Protein AF-A0A5B7GWR9-F1 (afdb_monomer_lite)

Foldseek 3Di:
DDDDDDDDDDDDDDDDDPDDDDDDDDDDDDDDDDDCPDPDCPVPPPPPPKWKKKFFFDPPLQDPVVVQVVLCVQQNDADPPQWDDDPRIIIGIDPDPSSVVSQQVPDCDPPDRGVDMGTDD

Radius of gyration: 32.54 Å; chains: 1; bounding box: 82×23×80 Å

Sequence (121 aa):
MSSSGLSREEDSPPQGPPTAVSCSGSSSEGRISAGMDGLPFDEVRQIPPPRWFLAYYRNGRENFIHASQYLAKEIGTIPEGNLKKYGKEVLVRAKDITQARMLQHLPCSTDSMFETVKAHH

Structure (mmCIF, N/CA/C/O backbone):
data_AF-A0A5B7GWR9-F1
#
_entry.id   AF-A0A5B7GWR9-F1
#
loop_
_atom_site.group_PDB
_atom_site.id
_atom_site.type_symbol
_atom_site.label_atom_id
_atom_site.label_alt_id
_atom_site.label_comp_id
_atom_site.label_asym_id
_atom_site.label_entity_id
_atom_site.label_seq_id
_atom_site.pdbx_PDB_ins_code
_atom_site.Cartn_x
_atom_site.Cartn_y
_atom_site.Cartn_z
_atom_site.occupancy
_atom_site.B_iso_or_equiv
_atom_site.auth_seq_id
_atom_site.auth_comp_id
_atom_site.auth_asym_id
_atom_site.auth_atom_id
_atom_site.pdbx_PDB_model_num
ATOM 1 N N . MET A 1 1 ? -70.320 1.224 39.389 1.00 41.44 1 MET A N 1
ATOM 2 C CA . MET A 1 1 ? -69.768 0.435 40.515 1.00 41.44 1 MET A CA 1
ATOM 3 C C . MET A 1 1 ? -68.290 0.269 40.177 1.00 41.44 1 MET A C 1
ATOM 5 O O . MET A 1 1 ? -68.035 -0.162 39.066 1.00 41.44 1 MET A O 1
ATOM 9 N N . SER A 1 2 ? -67.288 0.749 40.911 1.00 48.62 2 SER A N 1
ATOM 10 C CA . SER A 1 2 ? -67.102 0.904 42.364 1.00 48.62 2 SER A CA 1
ATOM 11 C C . SER A 1 2 ? -65.961 1.928 42.620 1.00 48.62 2 SER A C 1
ATOM 13 O O . SER A 1 2 ? -65.035 1.987 41.819 1.00 48.62 2 SER A O 1
ATOM 15 N N . SER A 1 3 ? -66.151 2.918 43.510 1.00 51.56 3 SER A N 1
ATOM 16 C CA . SER A 1 3 ? -65.464 3.167 44.815 1.00 51.56 3 SER A CA 1
ATOM 17 C C . SER A 1 3 ? -63.919 3.118 44.802 1.00 51.56 3 SER A C 1
ATOM 19 O O . SER A 1 3 ? -63.359 2.061 44.543 1.00 51.56 3 SER A O 1
ATOM 21 N N . SER A 1 4 ? -63.193 4.238 44.951 1.00 53.03 4 SER A N 1
ATOM 22 C CA . SER A 1 4 ? -62.862 5.018 46.179 1.00 53.03 4 SER A CA 1
ATOM 23 C C . SER A 1 4 ? -61.723 4.431 47.027 1.00 53.03 4 SER A C 1
ATOM 25 O O . SER A 1 4 ? -61.823 3.290 47.459 1.00 53.03 4 SER A O 1
ATOM 27 N N . GLY A 1 5 ? -60.722 5.258 47.377 1.00 51.75 5 GLY A N 1
ATOM 28 C CA . GLY A 1 5 ? -59.879 5.025 48.563 1.00 51.75 5 GLY A CA 1
ATOM 29 C C . GLY A 1 5 ? -58.471 5.634 48.534 1.00 51.75 5 GLY A C 1
ATOM 30 O O . GLY A 1 5 ? -57.528 4.974 48.123 1.00 51.75 5 GLY A O 1
ATOM 31 N N . LEU A 1 6 ? -58.345 6.875 49.011 1.00 52.94 6 LEU A N 1
ATOM 32 C CA . LEU A 1 6 ? -57.104 7.556 49.421 1.00 52.94 6 LEU A CA 1
ATOM 33 C C . LEU A 1 6 ? -56.596 7.032 50.780 1.00 52.94 6 LEU A C 1
ATOM 35 O O . LEU A 1 6 ? -57.418 6.868 51.679 1.00 52.94 6 LEU A O 1
ATOM 39 N N . SER A 1 7 ? -55.271 6.963 50.991 1.00 54.22 7 SER A N 1
ATOM 40 C CA . SER A 1 7 ? -54.656 7.196 52.317 1.00 54.22 7 SER A CA 1
ATOM 41 C C . SER A 1 7 ? -53.149 7.549 52.261 1.00 54.22 7 SER A C 1
ATOM 43 O O . SER A 1 7 ? -52.345 6.771 51.754 1.00 54.22 7 SER A O 1
ATOM 45 N N . ARG A 1 8 ? -52.831 8.739 52.811 1.00 51.53 8 ARG A N 1
ATOM 46 C CA . ARG A 1 8 ? -51.599 9.233 53.503 1.00 51.53 8 ARG A CA 1
ATOM 47 C C . ARG A 1 8 ? -50.942 8.158 54.406 1.00 51.53 8 ARG A C 1
ATOM 49 O O . ARG A 1 8 ? -51.633 7.205 54.734 1.00 51.53 8 ARG A O 1
ATOM 56 N N . GLU A 1 9 ? -49.736 8.239 54.979 1.00 43.59 9 GLU A N 1
ATOM 57 C CA . GLU A 1 9 ? -48.576 9.155 55.088 1.00 43.59 9 GLU A CA 1
ATOM 58 C C . GLU A 1 9 ? -47.591 8.469 56.085 1.00 43.59 9 GLU A C 1
ATOM 60 O O . GLU A 1 9 ? -48.066 7.718 56.930 1.00 43.59 9 GLU A O 1
ATOM 65 N N . GLU A 1 10 ? -46.286 8.787 55.995 1.00 41.47 10 GLU A N 1
ATOM 66 C CA . GLU A 1 10 ? -45.209 8.694 57.025 1.00 41.47 10 GLU A CA 1
ATOM 67 C C . GLU A 1 10 ? -44.780 7.332 57.614 1.00 41.47 10 GLU A C 1
ATOM 69 O O . GLU A 1 10 ? -45.590 6.506 58.019 1.00 41.47 10 GLU A O 1
ATOM 74 N N . ASP A 1 11 ? -43.455 7.131 57.718 1.00 46.72 11 ASP A N 1
ATOM 75 C CA . ASP A 1 11 ? -42.705 7.242 58.995 1.00 46.72 11 ASP A CA 1
ATOM 76 C C . ASP A 1 11 ? -41.339 6.505 58.898 1.00 46.72 11 ASP A C 1
ATOM 78 O O . ASP A 1 11 ? -41.257 5.279 58.835 1.00 46.72 11 ASP A O 1
ATOM 82 N N . SER A 1 12 ? -40.239 7.264 58.821 1.00 54.84 12 SER A N 1
ATOM 83 C CA . SER A 1 12 ? -38.860 6.815 59.165 1.00 54.84 12 SER A CA 1
ATOM 84 C C . SER A 1 12 ? -38.609 7.142 60.656 1.00 54.84 12 SER A C 1
ATOM 86 O O . SER A 1 12 ? -39.335 8.018 61.117 1.00 54.84 12 SER A O 1
ATOM 88 N N . PRO A 1 13 ? -37.580 6.663 61.423 1.00 62.62 13 PRO A N 1
ATOM 89 C CA . PRO A 1 13 ? -36.233 6.166 61.056 1.00 62.62 13 PRO A CA 1
ATOM 90 C C . PRO A 1 13 ? -35.719 5.032 62.035 1.00 62.62 13 PRO A C 1
ATOM 92 O O . PRO A 1 13 ? -36.564 4.302 62.546 1.00 62.62 13 PRO A O 1
ATOM 95 N N . PRO A 1 14 ? -34.403 4.792 62.319 1.00 53.66 14 PRO A N 1
ATOM 96 C CA . PRO A 1 14 ? -33.533 5.751 63.010 1.00 53.66 14 PRO A CA 1
ATOM 97 C C . PRO A 1 14 ? -32.139 5.935 62.387 1.00 53.66 14 PRO A C 1
ATOM 99 O O . PRO A 1 14 ? -31.535 5.044 61.792 1.00 53.66 14 PRO A O 1
ATOM 102 N N . GLN A 1 15 ? -31.613 7.136 62.597 1.00 54.41 15 GLN A N 1
ATOM 103 C CA . GLN A 1 15 ? -30.227 7.508 62.358 1.00 54.41 15 GLN A CA 1
ATOM 104 C C . GLN A 1 15 ? -29.292 6.712 63.285 1.00 54.41 15 GLN A C 1
ATOM 106 O O . GLN A 1 15 ? -29.425 6.772 64.507 1.00 54.41 15 GLN A O 1
ATOM 111 N N . GLY A 1 16 ? -28.332 5.986 62.706 1.00 58.22 16 GLY A N 1
ATOM 112 C CA . GLY A 1 16 ? -27.162 5.488 63.434 1.00 58.22 16 GLY A CA 1
ATOM 113 C C . GLY A 1 16 ? -26.172 6.629 63.727 1.00 58.22 16 GLY A C 1
ATOM 114 O O . GLY A 1 16 ? -26.132 7.604 62.974 1.00 58.22 16 GLY A O 1
ATOM 115 N N . PRO A 1 17 ? -25.394 6.552 64.819 1.00 57.03 17 PRO A N 1
ATOM 116 C CA . PRO A 1 17 ? -24.630 7.679 65.352 1.00 57.03 17 PRO A CA 1
ATOM 117 C C . PRO A 1 17 ? -23.465 8.099 64.436 1.00 57.03 17 PRO A C 1
ATOM 119 O O . PRO A 1 17 ? -22.837 7.239 63.814 1.00 57.03 17 PRO A O 1
ATOM 122 N N . PRO A 1 18 ? -23.091 9.394 64.394 1.00 56.53 18 PRO A N 1
ATOM 123 C CA . PRO A 1 18 ? -21.841 9.813 63.784 1.00 56.53 18 PRO A CA 1
ATOM 124 C C . PRO A 1 18 ? -20.704 9.457 64.746 1.00 56.53 18 PRO A C 1
ATOM 126 O O . PRO A 1 18 ? -20.427 10.188 65.697 1.00 56.53 18 PRO A O 1
ATOM 129 N N . THR A 1 19 ? -20.038 8.323 64.540 1.00 57.28 19 THR A N 1
ATOM 130 C CA . THR A 1 19 ? -18.796 8.052 65.272 1.00 57.28 19 THR A CA 1
ATOM 131 C C . THR A 1 19 ? -17.687 8.908 64.674 1.00 57.28 19 THR A C 1
ATOM 133 O O . THR A 1 19 ? -17.094 8.587 63.647 1.00 57.28 19 THR A O 1
ATOM 136 N N . ALA A 1 20 ? -17.448 10.044 65.322 1.00 52.59 20 ALA A N 1
ATOM 137 C CA . ALA A 1 20 ? -16.264 10.856 65.132 1.00 52.59 20 ALA A CA 1
ATOM 138 C C . ALA A 1 20 ? -15.020 10.178 65.736 1.00 52.59 20 ALA A C 1
ATOM 140 O O . ALA A 1 20 ? -15.124 9.365 66.651 1.00 52.59 20 ALA A O 1
ATOM 141 N N . VAL A 1 21 ? -13.870 10.656 65.244 1.00 49.97 21 VAL A N 1
ATOM 142 C CA . VAL A 1 21 ? -12.487 10.594 65.756 1.00 49.97 21 VAL A CA 1
ATOM 143 C C . VAL A 1 21 ? -11.745 9.249 65.767 1.00 49.97 21 VAL A C 1
ATOM 145 O O . VAL A 1 21 ? -12.002 8.371 66.577 1.00 49.97 21 VAL A O 1
ATOM 148 N N . SER A 1 22 ? -10.663 9.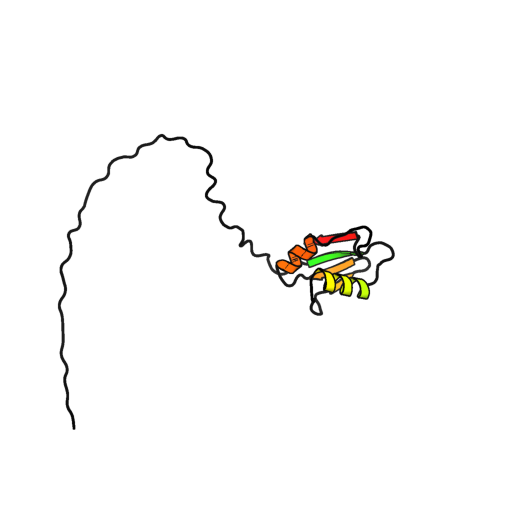170 64.980 1.00 49.75 22 SER A N 1
ATOM 149 C CA . SER A 1 22 ? -9.330 9.543 65.488 1.00 49.75 22 SER A CA 1
ATOM 150 C C . SER A 1 22 ? -8.285 9.588 64.360 1.00 49.75 22 SER A C 1
ATOM 152 O O . SER A 1 22 ? -8.040 8.596 63.678 1.00 49.75 22 SER A O 1
ATOM 154 N N . CYS A 1 23 ? -7.654 10.748 64.163 1.00 54.16 23 CYS A N 1
ATOM 155 C CA . CYS A 1 23 ? -6.435 10.882 63.369 1.00 54.16 23 CYS A CA 1
ATOM 156 C C . CYS A 1 23 ? -5.257 10.365 64.198 1.00 54.16 23 CYS A C 1
ATOM 158 O O . CYS A 1 23 ? -5.076 10.864 65.306 1.00 54.16 23 CYS A O 1
ATOM 160 N N . SER A 1 24 ? -4.422 9.462 63.670 1.00 54.06 24 SER A N 1
ATOM 161 C CA . SER A 1 24 ? -3.001 9.341 64.052 1.00 54.06 24 SER A CA 1
ATOM 162 C C . SER A 1 24 ? -2.240 8.364 63.158 1.00 54.06 24 SER A C 1
ATOM 164 O O . SER A 1 24 ? -2.614 7.201 63.055 1.00 54.06 24 SER A O 1
ATOM 166 N N . GLY A 1 25 ? -1.125 8.835 62.590 1.00 50.91 25 GLY A N 1
ATOM 167 C CA . GLY A 1 25 ? -0.055 7.974 62.085 1.00 50.91 25 GLY A CA 1
ATOM 168 C C . GLY A 1 25 ? 0.412 8.272 60.665 1.00 50.91 25 GLY A C 1
ATOM 169 O O . GLY A 1 25 ? 0.310 7.411 59.800 1.00 50.91 25 GLY A O 1
ATOM 170 N N . SER A 1 26 ? 0.977 9.458 60.419 1.00 57.28 26 SER A N 1
ATOM 171 C CA . SER A 1 26 ? 1.936 9.589 59.316 1.00 57.28 26 SER A CA 1
ATOM 172 C C . SER A 1 26 ? 3.165 8.754 59.679 1.00 57.28 26 SER A C 1
ATOM 174 O O . SER A 1 26 ? 3.864 9.083 60.637 1.00 57.28 26 SER A O 1
ATOM 176 N N . SER A 1 27 ? 3.405 7.661 58.956 1.00 61.91 27 SER A N 1
ATOM 177 C CA . SER A 1 27 ? 4.699 6.980 58.951 1.00 61.91 27 SER A CA 1
ATOM 178 C C . SER A 1 27 ? 5.343 7.232 57.595 1.00 61.91 27 SER A C 1
ATOM 180 O O . SER A 1 27 ? 5.026 6.596 56.592 1.00 61.91 27 SER A O 1
ATOM 182 N N . SER A 1 28 ? 6.215 8.236 57.560 1.00 63.53 28 SER A N 1
ATOM 183 C CA . SER A 1 28 ? 7.212 8.380 56.513 1.00 63.53 28 SER A CA 1
ATOM 184 C C . SER A 1 28 ? 8.340 7.398 56.799 1.00 63.53 28 SER A C 1
ATOM 186 O O . SER A 1 28 ? 8.970 7.513 57.844 1.00 63.53 28 SER A O 1
ATOM 188 N N . GLU A 1 29 ? 8.565 6.466 55.877 1.00 59.09 29 GLU A N 1
ATOM 189 C CA . GLU A 1 29 ? 9.861 5.953 55.403 1.00 59.09 29 GLU A CA 1
ATOM 190 C C . GLU A 1 29 ? 9.707 4.503 54.937 1.00 59.09 29 GLU A C 1
ATOM 192 O O . GLU A 1 29 ? 9.558 3.569 55.716 1.00 59.09 29 GLU A O 1
ATOM 197 N N . GLY A 1 30 ? 9.761 4.314 53.622 1.00 50.09 30 GLY A N 1
ATOM 198 C CA . GLY A 1 30 ? 9.726 2.997 53.004 1.00 50.09 30 GLY A CA 1
ATOM 199 C C . GLY A 1 30 ? 10.006 3.117 51.518 1.00 50.09 30 GLY A C 1
ATOM 200 O O . GLY A 1 30 ? 9.098 3.083 50.698 1.00 50.09 30 GLY A O 1
ATOM 201 N N . ARG A 1 31 ? 11.277 3.335 51.172 1.00 63.81 31 ARG A N 1
ATOM 202 C CA . ARG A 1 31 ? 11.764 3.311 49.792 1.00 63.81 31 ARG A CA 1
ATOM 203 C C . ARG A 1 31 ? 11.537 1.913 49.217 1.00 63.81 31 ARG A C 1
ATOM 205 O O . ARG A 1 31 ? 12.269 0.995 49.571 1.00 63.81 31 ARG A O 1
ATOM 212 N N . ILE A 1 32 ? 10.586 1.769 48.301 1.00 54.84 32 ILE A N 1
ATOM 213 C CA . ILE A 1 32 ? 10.588 0.678 47.326 1.00 54.84 32 ILE A CA 1
ATOM 214 C C . ILE A 1 32 ? 10.429 1.270 45.929 1.00 54.84 32 ILE A C 1
ATOM 216 O O . ILE A 1 32 ? 9.494 2.006 45.627 1.00 54.84 32 ILE A O 1
ATOM 220 N N . SER A 1 33 ? 11.451 1.010 45.124 1.00 58.16 33 SER A N 1
ATOM 221 C CA . SER A 1 33 ? 11.559 1.390 43.726 1.00 58.16 33 SER A CA 1
ATOM 222 C C . SER A 1 33 ? 10.872 0.337 42.860 1.00 58.16 33 SER A C 1
ATOM 224 O O . SER A 1 33 ? 10.962 -0.852 43.160 1.00 58.16 33 SER A O 1
ATOM 226 N N . ALA A 1 34 ? 10.308 0.804 41.747 1.00 56.72 34 ALA A N 1
ATOM 227 C CA . ALA A 1 34 ? 9.937 0.047 40.553 1.00 56.72 34 ALA A CA 1
ATOM 228 C C . ALA A 1 34 ? 8.795 -0.977 40.691 1.00 56.72 34 ALA A C 1
ATOM 230 O O . ALA A 1 34 ? 8.993 -2.186 40.633 1.00 56.72 34 ALA A O 1
ATOM 231 N N . GLY A 1 35 ? 7.576 -0.448 40.701 1.00 56.75 35 GLY A N 1
ATOM 232 C CA . GLY A 1 35 ? 6.438 -1.058 40.027 1.00 56.75 35 GLY A CA 1
ATOM 233 C C . GLY A 1 35 ? 5.794 0.020 39.159 1.00 56.75 35 GLY A C 1
ATOM 234 O O . GLY A 1 35 ? 5.158 0.933 39.672 1.00 56.75 35 GLY A O 1
ATOM 235 N N . MET A 1 36 ? 6.034 0.008 37.846 1.00 55.16 36 MET A N 1
ATOM 236 C CA . MET A 1 36 ? 5.264 0.835 36.904 1.00 55.16 36 MET A CA 1
ATOM 237 C C . MET A 1 36 ? 3.917 0.150 36.636 1.00 55.16 36 MET A C 1
ATOM 239 O O . MET A 1 36 ? 3.573 -0.206 35.513 1.00 55.16 36 MET A O 1
ATOM 243 N N . ASP A 1 37 ? 3.149 -0.049 37.699 1.00 61.78 37 ASP A N 1
ATOM 244 C CA . ASP A 1 37 ? 1.734 -0.396 37.692 1.00 61.78 37 ASP A CA 1
ATOM 245 C C . ASP A 1 37 ? 0.958 0.890 37.403 1.00 61.78 37 ASP A C 1
ATOM 247 O O . ASP A 1 37 ? 0.433 1.582 38.269 1.00 61.78 37 ASP A O 1
ATOM 251 N N . GLY A 1 38 ? 0.995 1.269 36.131 1.00 53.78 38 GLY A N 1
ATOM 252 C CA . GLY A 1 38 ? 0.423 2.522 35.671 1.00 53.78 38 GLY A CA 1
ATOM 253 C C . GLY A 1 38 ? 0.953 2.950 34.317 1.00 53.78 38 GLY A C 1
ATOM 254 O O . GLY A 1 38 ? 1.143 4.141 34.094 1.00 53.78 38 GLY A O 1
ATOM 255 N N . LEU A 1 39 ? 1.184 2.015 33.390 1.00 50.62 39 LEU A N 1
ATOM 256 C CA . LEU A 1 39 ? 0.888 2.381 32.013 1.00 50.62 39 LEU A CA 1
ATOM 257 C C . LEU A 1 39 ? -0.639 2.479 31.969 1.00 50.62 39 LEU A C 1
ATOM 259 O O . LEU A 1 39 ? -1.295 1.439 32.087 1.00 50.62 39 LEU A O 1
ATOM 263 N N . PRO A 1 40 ? -1.249 3.676 31.848 1.00 49.03 40 PRO A N 1
ATOM 264 C CA . PRO A 1 40 ? -2.606 3.685 31.348 1.00 49.03 40 PRO A CA 1
ATOM 265 C C . PRO A 1 40 ? -2.555 2.916 30.030 1.00 49.03 40 PRO A C 1
ATOM 267 O O . PRO A 1 40 ? -1.565 2.986 29.296 1.00 49.03 40 PRO A O 1
ATOM 270 N N . PHE A 1 41 ? -3.603 2.157 29.753 1.00 48.03 41 PHE A N 1
ATOM 271 C CA . PHE A 1 41 ? -3.925 1.744 28.402 1.00 48.03 41 PHE A CA 1
ATOM 272 C C . PHE A 1 41 ? -3.972 3.008 27.517 1.00 48.03 41 PHE A C 1
ATOM 274 O O . PHE A 1 41 ? -5.026 3.554 27.222 1.00 48.03 41 PHE A O 1
ATOM 281 N N . ASP A 1 42 ? -2.808 3.459 27.049 1.00 47.28 42 ASP A N 1
ATOM 282 C CA . ASP A 1 42 ? -2.616 4.336 25.894 1.00 47.28 42 ASP A CA 1
ATOM 283 C C . ASP A 1 42 ? -2.849 3.512 24.602 1.00 47.28 42 ASP A C 1
ATOM 285 O O . ASP A 1 42 ? -2.552 3.916 23.480 1.00 47.28 42 ASP A O 1
ATOM 289 N N . GLU A 1 43 ? -3.445 2.326 24.756 1.00 48.34 43 GLU A N 1
ATOM 290 C CA . GLU A 1 43 ? -4.109 1.523 23.739 1.00 48.34 43 GLU A CA 1
ATOM 291 C C . GLU A 1 43 ? -5.492 2.094 23.366 1.00 48.34 43 GLU A C 1
ATOM 293 O O . GLU A 1 43 ? -6.310 1.438 22.736 1.00 48.34 43 GLU A O 1
ATOM 298 N N . VAL A 1 44 ? -5.756 3.359 23.703 1.00 49.38 44 VAL A N 1
ATOM 299 C CA . VAL A 1 44 ? -6.763 4.188 23.028 1.00 49.38 44 VAL A CA 1
ATOM 300 C C . VAL A 1 44 ? -6.121 5.492 22.550 1.00 49.38 44 VAL A C 1
ATOM 302 O O . VAL A 1 44 ? -6.736 6.557 22.554 1.00 49.38 44 VAL A O 1
ATOM 305 N N . ARG A 1 45 ? -4.874 5.433 22.061 1.00 55.91 45 ARG A N 1
ATOM 306 C CA . ARG A 1 45 ? -4.394 6.429 21.097 1.00 55.91 45 ARG A CA 1
ATOM 307 C C . ARG A 1 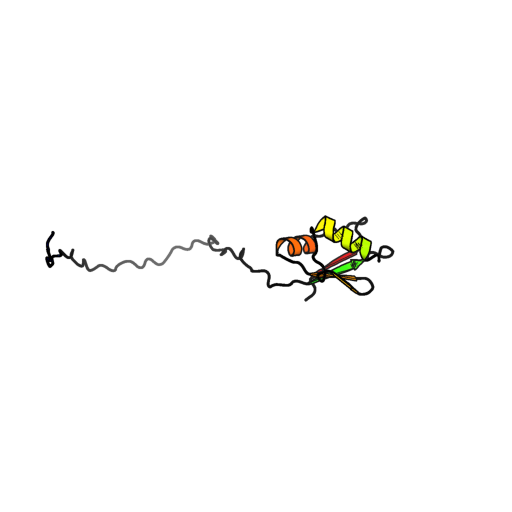45 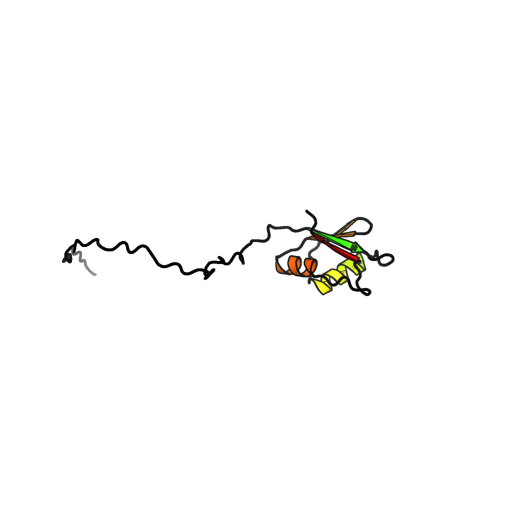? -5.202 6.271 19.824 1.00 55.91 45 ARG A C 1
ATOM 309 O O . ARG A 1 45 ? -4.795 5.586 18.885 1.00 55.91 45 ARG A O 1
ATOM 316 N N . GLN A 1 46 ? -6.376 6.895 19.835 1.00 52.59 46 GLN A N 1
ATOM 317 C CA . GLN A 1 46 ? -7.168 7.199 18.662 1.00 52.59 46 GLN A CA 1
ATOM 318 C C . GLN A 1 46 ? -6.212 7.572 17.533 1.00 52.59 46 GLN A C 1
ATOM 320 O O . GLN A 1 46 ? -5.490 8.565 17.626 1.00 52.59 46 GLN A O 1
ATOM 325 N N . ILE A 1 47 ? -6.156 6.760 16.480 1.00 52.94 47 ILE A N 1
ATOM 326 C CA . ILE A 1 47 ? -5.521 7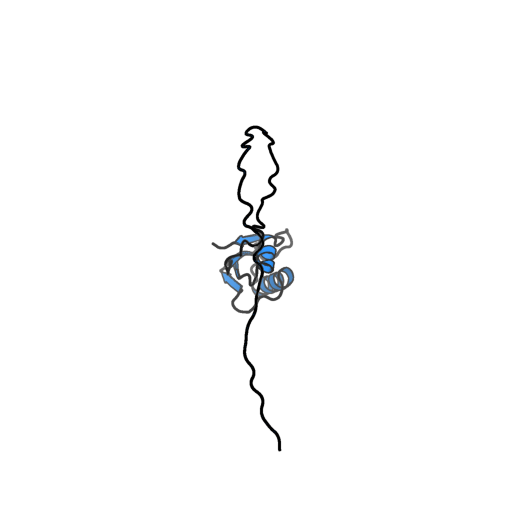.221 15.253 1.00 52.94 47 ILE A CA 1
ATOM 327 C C . ILE A 1 47 ? -6.413 8.359 14.754 1.00 52.94 47 ILE A C 1
ATOM 329 O O . ILE A 1 47 ? -7.583 8.094 14.474 1.00 52.94 47 ILE A O 1
ATOM 333 N N . PRO A 1 48 ? -5.923 9.607 14.650 1.00 55.97 48 PRO A N 1
ATOM 334 C CA . PRO A 1 48 ? -6.727 10.664 14.061 1.00 55.97 48 PRO A CA 1
ATOM 335 C C . PRO A 1 48 ? -7.057 10.275 12.608 1.00 55.97 48 PRO A C 1
ATOM 337 O O . PRO A 1 48 ? -6.138 9.933 11.851 1.00 55.97 48 PRO A O 1
ATOM 340 N N . PRO A 1 49 ? -8.334 10.284 12.190 1.00 64.06 49 PRO A N 1
ATOM 341 C CA . PRO A 1 49 ? -8.685 10.060 10.795 1.00 64.06 49 PRO A CA 1
ATOM 342 C C . PRO A 1 49 ? -8.395 11.319 9.957 1.00 64.06 49 PRO A C 1
ATOM 344 O O . PRO A 1 49 ? -8.722 12.413 10.418 1.00 64.06 49 PRO A O 1
ATOM 347 N N . PRO A 1 50 ? -7.925 11.206 8.696 1.00 61.66 50 PRO A N 1
ATOM 348 C CA . PRO A 1 50 ? -7.356 10.039 8.013 1.00 61.66 50 PRO A CA 1
ATOM 349 C C . PRO A 1 50 ? -5.825 10.114 7.830 1.00 61.66 50 PRO A C 1
ATOM 351 O O . PRO A 1 50 ? -5.280 11.165 7.500 1.00 61.66 50 PRO A O 1
ATOM 354 N N . ARG A 1 51 ? -5.134 8.969 7.945 1.00 82.06 51 ARG A N 1
ATOM 355 C CA . ARG A 1 51 ? -3.713 8.845 7.575 1.00 82.06 51 ARG A CA 1
ATOM 356 C C . ARG A 1 51 ? -3.592 8.467 6.105 1.00 82.06 51 ARG A C 1
ATOM 358 O O . ARG A 1 51 ? -4.016 7.385 5.692 1.00 82.06 51 ARG A O 1
ATOM 365 N N . TRP A 1 52 ? -3.035 9.380 5.330 1.00 91.44 52 TRP A N 1
ATOM 366 C CA . TRP A 1 52 ? -2.623 9.125 3.963 1.00 91.44 52 TRP A CA 1
ATOM 367 C C . TRP A 1 52 ? -1.269 8.409 3.959 1.00 91.44 52 TRP A C 1
ATOM 369 O O . TRP A 1 52 ? -0.439 8.632 4.836 1.00 91.44 52 TRP A O 1
ATOM 379 N N . PHE A 1 53 ? -1.049 7.537 2.982 1.00 93.50 53 PHE A N 1
ATOM 380 C CA . PHE A 1 53 ? 0.192 6.798 2.784 1.00 93.50 53 PHE A CA 1
ATOM 381 C C . PHE A 1 53 ? 0.645 6.945 1.338 1.00 93.50 53 PHE A C 1
ATOM 383 O O . PHE A 1 53 ? -0.167 6.822 0.426 1.00 93.50 53 PHE A O 1
ATOM 390 N N . LEU A 1 54 ? 1.934 7.184 1.130 1.00 94.56 54 LEU A N 1
ATOM 391 C CA . LEU A 1 54 ? 2.564 7.162 -0.183 1.00 94.56 54 LEU A CA 1
ATOM 392 C C . LEU A 1 54 ? 3.231 5.810 -0.392 1.00 94.56 54 LEU A C 1
ATOM 394 O O . LEU A 1 54 ? 4.104 5.421 0.385 1.00 94.56 54 LEU A O 1
ATOM 398 N N . ALA A 1 55 ? 2.817 5.108 -1.441 1.00 94.75 55 ALA A N 1
ATOM 399 C CA . ALA A 1 55 ? 3.402 3.856 -1.887 1.00 94.75 55 ALA A CA 1
ATOM 400 C C . ALA A 1 55 ? 4.177 4.100 -3.189 1.00 94.75 55 ALA A C 1
ATOM 402 O O . ALA A 1 55 ? 3.587 4.379 -4.234 1.00 94.75 55 ALA A O 1
ATOM 403 N N . TYR A 1 56 ? 5.501 4.023 -3.118 1.00 95.06 56 TYR A N 1
ATOM 404 C CA . TYR A 1 56 ? 6.407 4.255 -4.241 1.00 95.06 56 TYR A CA 1
ATOM 405 C C . TYR A 1 56 ? 6.527 2.987 -5.071 1.00 95.06 56 TYR A C 1
ATOM 407 O O . TYR A 1 56 ? 6.856 1.932 -4.527 1.00 95.06 56 TYR A O 1
ATOM 415 N N . TYR A 1 57 ? 6.285 3.069 -6.377 1.00 94.81 57 TYR A N 1
ATOM 416 C CA . TYR A 1 57 ? 6.494 1.923 -7.254 1.00 94.81 57 TYR A CA 1
ATOM 417 C C . TYR A 1 57 ? 7.958 1.518 -7.278 1.00 94.81 57 TYR A C 1
ATOM 419 O O . TYR A 1 57 ? 8.858 2.356 -7.287 1.00 94.81 57 TYR A O 1
ATOM 427 N N . ARG A 1 58 ? 8.179 0.216 -7.415 1.00 93.50 58 ARG A N 1
ATOM 428 C CA . ARG A 1 58 ? 9.465 -0.283 -7.876 1.00 93.50 58 ARG A CA 1
ATOM 429 C C . ARG A 1 58 ? 9.645 0.057 -9.360 1.00 93.50 58 ARG A C 1
ATOM 431 O O . ARG A 1 58 ? 8.692 -0.052 -10.133 1.00 93.50 58 ARG A O 1
ATOM 438 N N . ASN A 1 59 ? 10.863 0.411 -9.768 1.00 89.75 59 ASN A N 1
ATOM 439 C CA . ASN A 1 59 ? 11.172 0.694 -11.174 1.00 89.75 59 ASN A CA 1
ATOM 440 C C . ASN A 1 59 ? 10.716 -0.451 -12.099 1.00 89.75 59 ASN A C 1
ATOM 442 O O . ASN A 1 59 ? 11.022 -1.619 -11.848 1.00 89.75 59 ASN A O 1
ATOM 446 N N . GLY A 1 60 ? 9.996 -0.107 -13.169 1.00 88.38 60 GLY A N 1
ATOM 447 C CA . GLY A 1 60 ? 9.442 -1.063 -14.132 1.00 88.38 60 GLY A CA 1
ATOM 448 C C . GLY A 1 60 ? 8.113 -1.699 -13.704 1.00 88.38 60 GLY A C 1
ATOM 449 O O . GLY A 1 60 ? 7.587 -2.541 -14.430 1.00 88.38 60 GLY A O 1
ATOM 450 N N . ARG A 1 61 ? 7.560 -1.319 -12.542 1.00 86.00 61 ARG A N 1
ATOM 451 C CA . ARG A 1 61 ? 6.278 -1.807 -12.002 1.00 86.00 61 ARG A CA 1
ATOM 452 C C . ARG A 1 61 ? 5.235 -0.696 -11.831 1.00 86.00 61 ARG A C 1
ATOM 454 O O . ARG A 1 61 ? 4.266 -0.885 -11.100 1.00 86.00 61 ARG A O 1
ATOM 461 N N . GLU A 1 62 ? 5.391 0.448 -12.505 1.00 91.56 62 GLU A N 1
ATOM 462 C CA . GLU A 1 62 ? 4.522 1.636 -12.418 1.00 91.56 62 GLU A CA 1
ATOM 463 C C . GLU A 1 62 ? 3.121 1.454 -13.050 1.00 91.56 62 GLU A C 1
ATOM 465 O O . GLU A 1 62 ? 2.645 2.272 -13.845 1.00 91.56 62 GLU A O 1
ATOM 470 N N . ASN A 1 63 ? 2.420 0.378 -12.694 1.00 92.56 63 ASN A N 1
ATOM 471 C CA . ASN A 1 63 ? 1.069 0.079 -13.148 1.00 92.56 63 ASN A CA 1
ATOM 472 C C . ASN A 1 63 ? 0.061 0.289 -12.010 1.00 92.56 63 ASN A C 1
ATOM 474 O O . ASN A 1 63 ? -0.011 -0.501 -11.071 1.00 92.56 63 ASN A O 1
ATOM 478 N N . PHE A 1 64 ? -0.759 1.335 -12.135 1.00 92.25 64 PHE A N 1
ATOM 479 C CA . PHE A 1 64 ? -1.747 1.718 -11.122 1.00 92.25 64 PHE A CA 1
ATOM 480 C C . PHE A 1 64 ? -2.853 0.691 -10.910 1.00 92.25 64 PHE A C 1
ATOM 482 O O . PHE A 1 64 ? -3.256 0.477 -9.772 1.00 92.25 64 PHE A O 1
ATOM 489 N N . ILE A 1 65 ? -3.317 0.034 -11.974 1.00 92.31 65 ILE A N 1
ATOM 490 C CA . ILE A 1 65 ? -4.352 -1.002 -11.866 1.00 92.31 65 ILE A CA 1
ATOM 491 C C . ILE A 1 65 ? -3.789 -2.206 -11.115 1.00 92.31 65 ILE A C 1
ATOM 493 O O . ILE A 1 65 ? -4.441 -2.772 -10.243 1.00 92.31 65 ILE A O 1
ATOM 497 N N . HIS A 1 66 ? -2.549 -2.581 -11.416 1.00 92.62 66 HIS A N 1
ATOM 498 C CA . HIS A 1 66 ? -1.931 -3.711 -10.741 1.00 92.62 66 HIS A CA 1
ATOM 499 C C . HIS A 1 66 ? -1.586 -3.389 -9.280 1.00 92.62 66 HIS A C 1
ATOM 501 O O . HIS A 1 66 ? -1.820 -4.203 -8.391 1.00 92.62 66 HIS A O 1
ATOM 507 N N . ALA A 1 67 ? -1.108 -2.174 -9.005 1.00 92.44 67 ALA A N 1
ATOM 508 C CA . ALA A 1 67 ? -0.872 -1.706 -7.644 1.00 92.44 67 ALA A CA 1
ATOM 509 C C . ALA A 1 67 ? -2.158 -1.607 -6.821 1.00 92.44 67 ALA A C 1
ATOM 511 O O . ALA A 1 67 ? -2.150 -1.991 -5.654 1.00 92.44 67 ALA A O 1
ATOM 512 N N . SER A 1 68 ? -3.264 -1.130 -7.398 1.00 92.00 68 SER A N 1
ATOM 513 C CA . SER A 1 68 ? -4.539 -1.062 -6.680 1.00 92.00 68 SER A CA 1
ATOM 514 C C . SER A 1 68 ? -5.059 -2.456 -6.330 1.00 92.00 68 SER A C 1
ATOM 516 O O . SER A 1 68 ? -5.498 -2.669 -5.204 1.00 92.00 68 SER A O 1
ATOM 518 N N . GLN A 1 69 ? -4.932 -3.425 -7.242 1.00 93.06 69 GLN A N 1
ATOM 519 C CA . GLN A 1 69 ? -5.256 -4.830 -6.978 1.00 93.06 69 GLN A CA 1
ATOM 520 C C . GLN A 1 69 ? -4.351 -5.443 -5.905 1.00 93.06 69 GLN A C 1
ATOM 522 O O . GLN A 1 69 ? -4.845 -6.134 -5.015 1.00 93.06 69 GLN A O 1
ATOM 527 N N . TYR A 1 70 ? -3.043 -5.176 -5.963 1.00 92.94 70 TYR A N 1
ATOM 528 C CA . TYR A 1 70 ? -2.090 -5.631 -4.951 1.00 92.94 70 TYR A CA 1
ATOM 529 C C . TYR A 1 70 ? -2.455 -5.081 -3.569 1.00 92.94 70 TYR A C 1
ATOM 531 O O . TYR A 1 70 ? -2.589 -5.843 -2.618 1.00 92.94 70 TYR A O 1
ATOM 539 N N . LEU A 1 71 ? -2.702 -3.772 -3.461 1.00 92.69 71 LEU A N 1
ATOM 540 C CA . LEU A 1 71 ? -3.136 -3.155 -2.209 1.00 92.69 71 LEU A CA 1
ATOM 541 C C . LEU A 1 71 ? -4.469 -3.741 -1.734 1.00 92.69 71 LEU A C 1
ATOM 543 O O . LEU A 1 71 ? -4.594 -4.069 -0.562 1.00 92.69 71 LEU A O 1
ATOM 547 N N . ALA A 1 72 ? -5.440 -3.942 -2.627 1.00 91.94 72 ALA A N 1
ATOM 548 C CA . ALA A 1 72 ? -6.719 -4.542 -2.257 1.00 91.94 72 ALA A CA 1
ATOM 549 C C . ALA A 1 72 ? -6.572 -5.975 -1.711 1.00 91.94 72 ALA A C 1
ATOM 551 O O . ALA A 1 72 ? -7.335 -6.388 -0.839 1.00 91.94 72 ALA A O 1
ATOM 552 N N . LYS A 1 73 ? -5.582 -6.729 -2.204 1.00 92.31 73 LYS A N 1
ATOM 553 C CA . LYS A 1 73 ? -5.241 -8.061 -1.695 1.00 92.31 73 LYS A CA 1
ATOM 554 C C . LYS A 1 73 ? -4.583 -7.992 -0.317 1.00 92.31 73 LYS A C 1
ATOM 556 O O . LYS A 1 73 ? -4.943 -8.772 0.557 1.00 92.31 73 LYS A O 1
ATOM 561 N N . GLU A 1 74 ? -3.639 -7.073 -0.132 1.00 90.81 74 GLU A N 1
ATOM 562 C CA . GLU A 1 74 ? -2.860 -6.978 1.104 1.00 90.81 74 GLU A CA 1
ATOM 563 C C . GLU A 1 74 ? -3.629 -6.314 2.248 1.00 90.81 74 GLU A C 1
ATOM 565 O O . GLU A 1 74 ? -3.484 -6.744 3.382 1.00 90.81 74 GLU A O 1
ATOM 570 N N . ILE A 1 75 ? -4.450 -5.290 1.982 1.00 90.56 75 ILE A N 1
ATOM 571 C CA . ILE A 1 75 ? -5.136 -4.491 3.019 1.00 90.56 75 ILE A CA 1
ATOM 572 C C . ILE A 1 75 ? -6.671 -4.574 2.967 1.00 90.56 75 ILE A C 1
ATOM 574 O O . ILE A 1 75 ? -7.371 -3.873 3.705 1.00 90.56 75 ILE A O 1
ATOM 578 N N . GLY A 1 76 ? -7.207 -5.434 2.102 1.00 89.12 76 GLY A N 1
ATOM 579 C CA . GLY A 1 76 ? -8.642 -5.602 1.884 1.00 89.12 76 GLY A CA 1
ATOM 580 C C . GLY A 1 76 ? -9.245 -4.550 0.949 1.00 89.12 76 GLY A C 1
ATOM 581 O O . GLY A 1 76 ? -8.548 -3.727 0.362 1.00 89.12 76 GLY A O 1
ATOM 582 N N . THR A 1 77 ? -10.571 -4.571 0.791 1.00 86.69 77 THR A N 1
ATOM 583 C CA . THR A 1 77 ? -11.280 -3.694 -0.153 1.00 86.69 77 THR A CA 1
ATOM 584 C C . THR A 1 77 ? -11.021 -2.215 0.137 1.00 86.69 77 THR A C 1
ATOM 586 O O . THR A 1 77 ? -11.351 -1.704 1.209 1.00 86.69 77 THR A O 1
ATOM 589 N N . ILE A 1 78 ? -10.479 -1.509 -0.855 1.00 82.88 78 ILE A N 1
ATOM 590 C CA . ILE A 1 78 ? -10.223 -0.071 -0.788 1.00 82.88 78 ILE A CA 1
ATOM 591 C C . ILE A 1 78 ? -11.373 0.640 -1.508 1.00 82.88 78 ILE A C 1
ATOM 593 O O . ILE A 1 78 ? -11.560 0.402 -2.702 1.00 82.88 78 ILE A O 1
ATOM 597 N N . PRO A 1 79 ? -12.169 1.482 -0.822 1.00 79.50 79 PRO A N 1
ATOM 598 C CA . PRO A 1 79 ? -13.281 2.169 -1.462 1.00 79.50 79 PRO A CA 1
ATOM 599 C C . PRO A 1 79 ? -12.777 3.152 -2.521 1.00 79.50 79 PRO A C 1
ATOM 601 O O . PRO A 1 79 ? -11.707 3.752 -2.365 1.00 79.50 79 PRO A O 1
ATOM 604 N N . GLU A 1 80 ? -13.582 3.375 -3.557 1.00 75.75 80 GLU A N 1
ATOM 605 C CA . GLU A 1 80 ? -13.295 4.377 -4.584 1.00 75.75 80 GLU A CA 1
ATOM 606 C C . GLU A 1 80 ? -13.032 5.760 -3.954 1.00 75.75 80 GLU A C 1
ATOM 608 O O . GLU A 1 80 ? -13.627 6.128 -2.940 1.00 75.75 80 GLU A O 1
ATOM 613 N N . GLY A 1 81 ? -12.061 6.497 -4.499 1.00 84.12 81 GLY A N 1
ATOM 614 C CA . GLY A 1 81 ? -11.608 7.782 -3.950 1.00 84.12 81 GLY A CA 1
ATOM 615 C C . GLY A 1 81 ? -10.552 7.698 -2.836 1.00 84.12 81 GLY A C 1
ATOM 616 O O . GLY A 1 81 ? -9.993 8.727 -2.464 1.00 84.12 81 GLY A O 1
ATOM 617 N N . ASN A 1 82 ? -10.213 6.501 -2.339 1.00 89.44 82 ASN A N 1
ATOM 618 C CA . ASN A 1 82 ? -9.122 6.317 -1.365 1.00 89.44 82 ASN A CA 1
ATOM 619 C C . ASN A 1 82 ? -7.769 5.990 -2.012 1.00 89.44 82 ASN A C 1
ATOM 621 O O . ASN A 1 82 ? -6.772 5.887 -1.304 1.00 89.44 82 ASN A O 1
ATOM 625 N N . LEU A 1 83 ? -7.722 5.844 -3.337 1.00 92.12 83 LEU A N 1
ATOM 626 C CA . LEU A 1 83 ? -6.495 5.665 -4.110 1.00 92.12 83 LEU A CA 1
ATOM 627 C C . LEU A 1 83 ? -6.351 6.789 -5.123 1.00 92.12 83 LEU A C 1
ATOM 629 O O . LEU A 1 83 ? -7.289 7.081 -5.866 1.00 92.12 83 LEU A O 1
ATOM 633 N N . LYS A 1 84 ? -5.159 7.376 -5.207 1.00 92.81 84 LYS A N 1
ATOM 634 C CA . LYS A 1 84 ? -4.841 8.381 -6.221 1.00 92.81 84 LYS A CA 1
ATOM 635 C C . LYS A 1 84 ? -3.436 8.172 -6.767 1.00 92.81 84 LYS A C 1
ATOM 637 O O . LYS A 1 84 ? -2.485 7.997 -6.013 1.00 92.81 84 LYS A O 1
ATOM 642 N N . LYS A 1 85 ? -3.303 8.178 -8.092 1.00 92.94 85 LYS A N 1
ATOM 643 C CA . LYS A 1 85 ? -2.011 8.054 -8.773 1.00 92.94 85 LYS A CA 1
ATOM 644 C C . LYS A 1 85 ? -1.268 9.392 -8.746 1.00 92.94 85 LYS A C 1
ATOM 646 O O . LYS A 1 85 ? -1.840 10.414 -9.119 1.00 92.94 85 LYS A O 1
ATOM 651 N N . TYR A 1 86 ? 0.013 9.353 -8.398 1.00 89.50 86 TYR A N 1
ATOM 652 C CA . TYR A 1 86 ? 0.926 10.494 -8.405 1.00 89.50 86 TYR A CA 1
ATOM 653 C C . TYR A 1 86 ? 2.248 10.099 -9.070 1.00 89.50 86 TYR A C 1
ATOM 655 O O . TYR A 1 86 ? 3.221 9.773 -8.404 1.00 89.50 86 TYR A O 1
ATOM 663 N N . GLY A 1 87 ? 2.297 10.090 -10.405 1.00 88.69 87 GLY A N 1
ATOM 664 C CA . GLY A 1 87 ? 3.524 9.749 -11.137 1.00 88.69 87 GLY A CA 1
ATOM 665 C C . GLY A 1 87 ? 4.062 8.358 -10.770 1.00 88.69 87 GLY A C 1
ATOM 666 O O . GLY A 1 87 ? 3.448 7.354 -11.140 1.00 88.69 87 GLY A O 1
ATOM 667 N N . LYS A 1 88 ? 5.190 8.329 -10.043 1.00 92.19 88 LYS A N 1
ATOM 668 C CA . LYS A 1 88 ? 5.849 7.121 -9.511 1.00 92.19 88 LYS A CA 1
ATOM 669 C C . LYS A 1 88 ? 5.297 6.631 -8.163 1.00 92.19 88 LYS A C 1
ATOM 671 O O . LYS A 1 88 ? 5.837 5.694 -7.580 1.00 92.19 88 LYS A O 1
ATOM 676 N N . GLU A 1 89 ? 4.210 7.215 -7.685 1.00 93.81 89 GLU A N 1
ATOM 677 C CA . GLU A 1 89 ? 3.625 6.897 -6.388 1.00 93.81 89 GLU A CA 1
ATOM 678 C C . GLU A 1 89 ? 2.118 6.652 -6.496 1.00 93.81 89 GLU A C 1
ATOM 680 O O . GLU A 1 89 ? 1.430 7.109 -7.420 1.00 93.81 89 GLU A O 1
ATOM 685 N N . VAL A 1 90 ? 1.593 5.937 -5.507 1.00 94.88 90 VAL A N 1
ATOM 686 C CA . VAL A 1 90 ? 0.166 5.822 -5.225 1.00 94.88 90 VAL A CA 1
ATOM 687 C C . VAL A 1 90 ? -0.091 6.355 -3.831 1.00 94.88 90 VAL A C 1
ATOM 689 O O . VAL A 1 90 ? 0.484 5.878 -2.858 1.00 94.88 90 VAL A O 1
ATOM 692 N N . LEU A 1 91 ? -0.985 7.330 -3.738 1.00 94.56 91 LEU A N 1
ATOM 693 C CA . LEU A 1 91 ? -1.494 7.831 -2.478 1.00 94.56 91 LEU A CA 1
ATOM 694 C C . LEU A 1 91 ? -2.686 6.966 -2.051 1.00 94.56 91 LEU A C 1
ATOM 696 O O . LEU A 1 91 ? -3.645 6.816 -2.811 1.00 94.56 91 LEU A O 1
ATOM 700 N N . VAL A 1 92 ? -2.620 6.413 -0.843 1.00 94.00 92 VAL A N 1
ATOM 701 C CA . VAL A 1 92 ? -3.614 5.510 -0.255 1.00 94.00 92 VAL A CA 1
ATOM 702 C C . VAL A 1 92 ? -4.145 6.118 1.033 1.00 94.00 92 VAL A C 1
ATOM 704 O O . VAL A 1 92 ? -3.375 6.479 1.919 1.00 94.00 92 VAL A O 1
ATOM 707 N N . ARG A 1 93 ? -5.462 6.215 1.172 1.00 91.62 93 ARG A N 1
ATOM 708 C CA . ARG A 1 93 ? -6.113 6.604 2.422 1.00 91.62 93 ARG A CA 1
ATOM 709 C C . ARG A 1 93 ? -6.540 5.355 3.183 1.00 91.62 93 ARG A C 1
ATOM 711 O O . ARG A 1 93 ? -7.322 4.561 2.668 1.00 91.62 93 ARG A O 1
ATOM 718 N N . ALA A 1 94 ? -6.061 5.203 4.416 1.00 90.38 94 ALA A N 1
ATOM 719 C CA . ALA A 1 94 ? -6.542 4.142 5.295 1.00 90.38 94 ALA A CA 1
ATOM 720 C C . ALA A 1 94 ? -7.960 4.454 5.795 1.00 90.38 94 ALA A C 1
ATOM 722 O O . ALA A 1 94 ? -8.240 5.580 6.223 1.00 90.38 94 ALA A O 1
ATOM 723 N N . LYS A 1 95 ? -8.843 3.451 5.769 1.00 86.12 95 LYS A N 1
ATOM 724 C CA . LYS A 1 95 ? -10.212 3.561 6.291 1.00 86.12 95 LYS A CA 1
ATOM 725 C C . LYS A 1 95 ? -10.261 3.494 7.817 1.00 86.12 95 LYS A C 1
ATOM 727 O O . LYS A 1 95 ? -11.070 4.177 8.437 1.00 86.12 95 LYS A O 1
ATOM 732 N N . ASP A 1 96 ? -9.407 2.667 8.406 1.00 85.44 96 ASP A N 1
ATOM 733 C CA . ASP A 1 96 ? -9.386 2.380 9.834 1.00 85.44 96 ASP A CA 1
ATOM 734 C C . ASP A 1 96 ? -7.963 2.089 10.333 1.00 85.44 96 ASP A C 1
ATOM 736 O O . ASP A 1 96 ? -6.976 2.117 9.589 1.00 85.44 96 ASP A O 1
ATOM 740 N N . ILE A 1 97 ? -7.870 1.841 11.639 1.00 84.69 97 ILE A N 1
ATOM 741 C CA . ILE A 1 97 ? -6.615 1.564 12.338 1.00 84.69 97 ILE A CA 1
ATOM 742 C C . ILE A 1 97 ? -5.943 0.302 11.807 1.00 84.69 97 ILE A C 1
ATOM 744 O O . ILE A 1 97 ? -4.716 0.263 11.699 1.00 84.69 97 ILE A O 1
ATOM 748 N N . THR A 1 98 ? -6.734 -0.707 11.458 1.00 87.94 98 THR A N 1
ATOM 749 C CA . THR A 1 98 ? -6.236 -1.982 10.953 1.00 87.94 98 THR A CA 1
ATOM 750 C C . THR A 1 98 ? -5.555 -1.771 9.608 1.00 87.94 98 THR A C 1
ATOM 752 O O . THR A 1 98 ? -4.375 -2.087 9.483 1.00 87.94 98 THR A O 1
ATOM 755 N N . GLN A 1 99 ? -6.216 -1.124 8.644 1.00 89.62 99 GLN A N 1
ATOM 756 C CA . GLN A 1 99 ? -5.611 -0.816 7.343 1.00 89.62 99 GLN A CA 1
ATOM 757 C C . GLN A 1 99 ? -4.380 0.081 7.463 1.00 89.62 99 GLN A C 1
ATOM 759 O O . GLN A 1 99 ? -3.383 -0.151 6.783 1.00 89.62 99 GLN A O 1
ATOM 764 N N . ALA A 1 100 ? -4.414 1.082 8.347 1.00 89.00 100 ALA A N 1
ATOM 765 C CA . ALA A 1 100 ? -3.257 1.938 8.587 1.00 89.00 100 ALA A CA 1
ATOM 766 C C . ALA A 1 100 ? -2.056 1.129 9.102 1.00 89.00 100 ALA A C 1
ATOM 768 O O . ALA A 1 100 ? -0.939 1.326 8.630 1.00 89.00 100 ALA A O 1
ATOM 769 N N . ARG A 1 101 ? -2.278 0.189 10.032 1.00 88.81 101 ARG A N 1
ATOM 770 C CA . ARG A 1 101 ? -1.225 -0.717 10.512 1.00 88.81 101 ARG A CA 1
ATOM 771 C C . ARG A 1 101 ? -0.744 -1.654 9.407 1.00 88.81 101 ARG A C 1
ATOM 773 O O . ARG A 1 101 ? 0.458 -1.856 9.294 1.00 88.81 101 ARG A O 1
ATOM 780 N N . MET A 1 102 ? -1.631 -2.186 8.573 1.00 91.88 102 MET A N 1
ATOM 781 C CA . MET A 1 102 ? -1.229 -3.058 7.465 1.00 91.88 102 MET A CA 1
ATOM 782 C C . MET A 1 102 ? -0.386 -2.307 6.427 1.00 91.88 102 MET A C 1
ATOM 784 O O . MET A 1 102 ? 0.638 -2.821 5.998 1.00 91.88 102 MET A O 1
ATOM 788 N N . LEU A 1 103 ? -0.742 -1.062 6.089 1.00 91.94 103 LEU A N 1
ATOM 789 C CA . LEU A 1 103 ? 0.056 -0.210 5.196 1.00 91.94 103 LEU A CA 1
ATOM 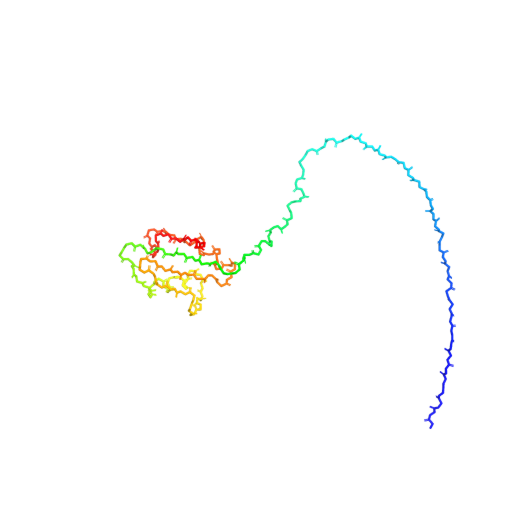790 C C . LEU A 1 103 ? 1.435 0.127 5.779 1.00 91.94 103 LEU A C 1
ATOM 792 O O . LEU A 1 103 ? 2.415 0.146 5.042 1.00 91.94 103 LEU A O 1
ATOM 796 N N . GLN A 1 104 ? 1.530 0.360 7.092 1.00 90.00 104 GLN A N 1
ATOM 797 C CA . GLN A 1 104 ? 2.809 0.609 7.774 1.00 90.00 104 GLN A CA 1
ATOM 798 C C . GLN A 1 104 ? 3.758 -0.592 7.735 1.00 90.00 104 GLN A C 1
ATOM 800 O O . GLN A 1 104 ? 4.971 -0.405 7.724 1.00 90.00 104 GLN A O 1
ATOM 805 N N . HIS A 1 105 ? 3.207 -1.805 7.724 1.00 89.06 105 HIS A N 1
ATOM 806 C CA . HIS A 1 105 ? 3.972 -3.052 7.754 1.00 89.06 105 HIS A CA 1
ATOM 807 C C . HIS A 1 105 ? 3.891 -3.810 6.425 1.00 89.06 105 HIS A C 1
ATOM 809 O O . HIS A 1 105 ? 4.190 -5.003 6.379 1.00 89.06 105 HIS A O 1
ATOM 815 N N . LEU A 1 106 ? 3.479 -3.135 5.346 1.00 89.75 106 LEU A N 1
ATOM 816 C CA . LEU A 1 106 ? 3.320 -3.758 4.041 1.00 89.75 106 LEU A CA 1
ATOM 817 C C . LEU A 1 106 ? 4.680 -4.294 3.567 1.00 89.75 106 LEU A C 1
ATOM 819 O O . LEU A 1 106 ? 5.647 -3.524 3.493 1.00 89.75 106 LEU A O 1
ATOM 823 N N . PRO A 1 107 ? 4.790 -5.586 3.219 1.00 85.62 107 PRO A N 1
ATOM 824 C CA . PRO A 1 107 ? 6.058 -6.153 2.799 1.00 85.62 107 PRO A CA 1
ATOM 825 C C . PRO A 1 107 ? 6.525 -5.510 1.486 1.00 85.62 107 PRO A C 1
ATOM 827 O O . PRO A 1 107 ? 5.885 -5.616 0.436 1.00 85.62 107 PRO A O 1
ATOM 830 N N . CYS A 1 108 ? 7.686 -4.861 1.543 1.00 86.06 108 CYS A N 1
ATOM 831 C CA . CYS A 1 108 ? 8.389 -4.293 0.390 1.00 86.06 108 CYS A CA 1
ATOM 832 C C . CYS A 1 108 ? 9.565 -5.205 -0.015 1.00 86.06 108 CYS A C 1
ATOM 834 O O . CYS A 1 108 ? 10.702 -4.763 -0.164 1.00 86.06 108 CYS A O 1
ATOM 836 N N . SER A 1 109 ? 9.309 -6.515 -0.125 1.00 86.12 109 SER A N 1
ATOM 837 C CA . SER A 1 109 ? 10.301 -7.513 -0.557 1.00 86.12 109 SER A CA 1
ATOM 838 C C . SER A 1 109 ? 10.688 -7.327 -2.032 1.00 86.12 109 SER A C 1
ATOM 840 O O . SER A 1 109 ? 10.086 -6.526 -2.749 1.00 86.12 109 SER A O 1
ATOM 842 N N . THR A 1 110 ? 11.687 -8.068 -2.529 1.00 84.62 110 THR A N 1
ATOM 843 C CA . THR A 1 110 ? 12.137 -7.981 -3.936 1.00 84.62 110 THR A CA 1
ATOM 844 C C . THR A 1 110 ? 11.018 -8.227 -4.956 1.00 84.62 110 THR A C 1
ATOM 846 O O . THR A 1 110 ? 10.988 -7.601 -6.016 1.00 84.62 110 THR A O 1
ATOM 849 N N . ASP A 1 111 ? 10.040 -9.050 -4.587 1.00 85.19 111 ASP A N 1
ATOM 850 C CA . ASP A 1 111 ? 8.898 -9.388 -5.433 1.00 85.19 111 ASP A CA 1
ATOM 851 C C . ASP A 1 111 ? 7.681 -8.476 -5.226 1.00 85.19 111 ASP A C 1
ATOM 853 O O . ASP A 1 111 ? 6.684 -8.633 -5.931 1.00 85.19 111 ASP A O 1
ATOM 857 N N . SER A 1 112 ? 7.756 -7.480 -4.337 1.00 90.12 112 SER A N 1
ATOM 858 C CA . SER A 1 112 ? 6.675 -6.516 -4.092 1.00 90.12 112 SER A CA 1
ATOM 859 C C . SER A 1 112 ? 6.523 -5.485 -5.218 1.00 90.12 112 SER A C 1
ATOM 861 O O . SER A 1 112 ? 7.480 -5.131 -5.917 1.00 90.12 112 SER A O 1
ATOM 863 N N . MET A 1 113 ? 5.299 -4.983 -5.405 1.00 92.38 113 MET A N 1
ATOM 864 C CA . MET A 1 113 ? 4.988 -3.885 -6.334 1.00 92.38 113 MET A CA 1
ATOM 865 C C . MET A 1 113 ? 5.608 -2.553 -5.910 1.00 92.38 113 MET A C 1
ATOM 867 O O . MET A 1 113 ? 5.938 -1.725 -6.764 1.00 92.38 113 MET A O 1
ATOM 871 N N . PHE A 1 114 ? 5.769 -2.357 -4.603 1.00 94.50 114 PHE A N 1
ATOM 872 C CA . PHE A 1 114 ? 6.249 -1.111 -4.032 1.00 94.50 114 PHE A CA 1
ATOM 873 C C . PHE A 1 114 ? 7.664 -1.269 -3.494 1.00 94.50 114 PHE A C 1
ATOM 875 O O . PHE A 1 114 ? 8.017 -2.286 -2.900 1.00 94.50 114 PHE A O 1
ATOM 882 N N . GLU A 1 115 ? 8.470 -0.238 -3.705 1.00 94.44 115 GLU A N 1
ATOM 883 C CA . GLU A 1 115 ? 9.792 -0.116 -3.103 1.00 94.44 115 GLU A CA 1
ATOM 884 C C . GLU A 1 115 ? 9.686 0.337 -1.645 1.00 94.44 115 GLU A C 1
ATOM 886 O O . GLU A 1 115 ? 10.414 -0.143 -0.780 1.00 94.44 115 GLU A O 1
ATOM 891 N N . THR A 1 116 ? 8.755 1.247 -1.351 1.00 93.56 116 THR A N 1
ATOM 892 C CA . THR A 1 116 ? 8.515 1.714 0.013 1.00 93.56 116 THR A CA 1
ATOM 893 C C . THR A 1 116 ? 7.087 2.220 0.183 1.00 93.56 116 THR A C 1
ATOM 895 O O . THR A 1 116 ? 6.491 2.750 -0.757 1.00 93.56 116 THR A O 1
ATOM 898 N N . VAL A 1 117 ? 6.549 2.074 1.394 1.00 93.56 117 VAL A N 1
ATOM 899 C CA . VAL A 1 117 ? 5.288 2.682 1.828 1.00 93.56 117 VAL A CA 1
ATOM 900 C C . VAL A 1 117 ? 5.563 3.531 3.060 1.00 93.56 117 VAL A C 1
ATOM 902 O O . VAL A 1 117 ? 6.163 3.058 4.025 1.00 93.56 117 VAL A O 1
ATOM 905 N N . LYS A 1 118 ? 5.155 4.801 3.030 1.00 92.25 118 LYS A N 1
ATOM 906 C CA . LYS A 1 118 ? 5.393 5.757 4.120 1.00 92.25 118 LYS A CA 1
ATOM 9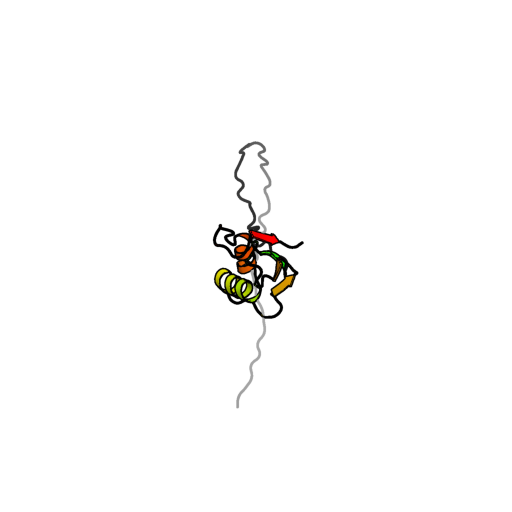07 C C . LYS A 1 118 ? 4.131 6.536 4.439 1.00 92.25 118 LYS A C 1
ATOM 909 O O . LYS A 1 118 ? 3.323 6.805 3.555 1.00 92.25 118 LYS A O 1
ATOM 914 N N . ALA A 1 119 ? 3.967 6.913 5.703 1.00 90.81 119 ALA A N 1
ATOM 915 C CA . ALA A 1 119 ? 2.908 7.834 6.090 1.00 90.81 119 ALA A CA 1
ATOM 916 C C . ALA A 1 119 ? 3.147 9.207 5.438 1.00 90.81 119 ALA A C 1
ATOM 918 O O . ALA A 1 119 ? 4.262 9.726 5.456 1.00 90.81 119 ALA A O 1
ATOM 919 N N . HIS A 1 120 ? 2.093 9.772 4.862 1.00 86.31 120 HIS A N 1
ATOM 920 C CA . HIS A 1 120 ? 2.044 11.140 4.370 1.00 86.31 120 HIS A CA 1
ATOM 921 C C . HIS A 1 120 ? 1.552 12.029 5.516 1.00 86.31 120 HIS A C 1
ATOM 923 O O . HIS A 1 120 ? 0.462 11.800 6.049 1.00 86.31 120 HIS A O 1
ATOM 929 N N . HIS A 1 121 ? 2.376 12.999 5.907 1.00 73.31 121 HIS A N 1
ATOM 930 C CA . HIS A 1 121 ? 2.060 13.985 6.943 1.00 73.31 121 HIS A CA 1
ATOM 931 C C . HIS A 1 121 ? 1.280 15.173 6.383 1.00 73.31 121 HIS A C 1
ATOM 933 O O . HIS A 1 121 ? 1.372 15.410 5.156 1.00 73.31 121 HIS A O 1
#

Organism: Portunus trituberculatus (NCBI:txid210409)

pLDDT: mean 74.99, std 18.39, range [41.44, 95.06]

Secondary structure (DSSP, 8-state):
--------------PPP-------------------------TT--PPS--EEEEEEPTT---HHHHHHHHHHHH-PPPTTSEEEETTEEEEE-SSHHHHHHHHT----TTSSEEEEEEE-